Protein AF-A0A413VS86-F1 (afdb_monomer)

Organism: NCBI:txid291645

Foldseek 3Di:
DDDDPDPPPPDPLVVVLVVLVVVVLVVVVVCPPVVCVVVVVVCVVPVPDPPPVQVVLQVQLLVVCVSNLEWELDAADAPVLLVVLLVCVVVVNHDLLAAFEEADEPSHGYTHGCLSQLSSLSVNCVVPVDNVSNCSNVVSYHYHHDDCVVVVGDTHRRHYHD

pLDDT: mean 75.49, std 24.38, range [31.53, 97.88]

Structure (mmCIF, N/CA/C/O backbone):
data_AF-A0A413VS86-F1
#
_entry.id   AF-A0A413VS86-F1
#
loop_
_atom_site.group_PDB
_atom_site.id
_atom_site.type_symbol
_atom_site.label_atom_id
_atom_site.label_alt_id
_atom_site.label_comp_id
_atom_site.label_asym_id
_atom_site.label_entity_id
_atom_site.label_seq_id
_atom_site.pdbx_PDB_ins_code
_atom_site.Cartn_x
_atom_site.Cartn_y
_atom_site.Cartn_z
_atom_site.occupancy
_atom_site.B_iso_or_equiv
_atom_site.auth_seq_id
_atom_site.auth_comp_id
_atom_site.auth_asym_id
_atom_site.auth_atom_id
_atom_site.pdbx_PDB_model_num
ATOM 1 N N . MET A 1 1 ? -27.560 -28.925 -15.456 1.00 36.59 1 MET A N 1
ATOM 2 C CA . MET A 1 1 ? -26.225 -28.768 -14.847 1.00 36.59 1 MET A CA 1
ATOM 3 C C . MET A 1 1 ? -25.444 -27.801 -15.722 1.00 36.59 1 MET A C 1
ATOM 5 O O . MET A 1 1 ? -25.009 -28.198 -16.791 1.00 36.59 1 MET A O 1
ATOM 9 N N . GLY A 1 2 ? -25.396 -26.520 -15.357 1.00 33.66 2 GLY A N 1
ATOM 10 C CA . GLY A 1 2 ? -24.610 -25.513 -16.074 1.00 33.66 2 GLY A CA 1
ATOM 11 C C . GLY A 1 2 ? -23.332 -25.273 -15.289 1.00 33.66 2 GLY A C 1
ATOM 12 O O . GLY A 1 2 ? -23.385 -24.641 -14.239 1.00 33.66 2 GLY A O 1
ATOM 13 N N . GLY A 1 3 ? -22.228 -25.868 -15.736 1.00 31.53 3 GLY A N 1
ATOM 14 C CA . GLY A 1 3 ? -20.919 -25.664 -15.128 1.00 31.53 3 GLY A CA 1
ATOM 15 C C . GLY A 1 3 ? -20.457 -24.238 -15.387 1.00 31.53 3 GLY A C 1
ATOM 16 O O . GLY A 1 3 ? -20.345 -23.823 -16.538 1.00 31.53 3 GLY A O 1
ATOM 17 N N . VAL A 1 4 ? -20.225 -23.494 -14.310 1.00 39.00 4 VAL A N 1
ATOM 18 C CA . VAL A 1 4 ? -19.533 -22.209 -14.351 1.00 39.00 4 VAL A CA 1
ATOM 19 C C . VAL A 1 4 ? -18.095 -22.523 -14.747 1.00 39.00 4 VAL A C 1
ATOM 21 O O . VAL A 1 4 ? -17.366 -23.159 -13.986 1.00 39.00 4 VAL A O 1
ATOM 24 N N . VAL A 1 5 ? -17.712 -22.160 -15.968 1.00 38.03 5 VAL A N 1
ATOM 25 C CA . VAL A 1 5 ? -16.309 -22.162 -16.371 1.00 38.03 5 VAL A CA 1
ATOM 26 C C . VAL A 1 5 ? -15.624 -21.064 -15.566 1.00 38.03 5 VAL A C 1
ATOM 28 O O . VAL A 1 5 ? -15.888 -19.881 -15.756 1.00 38.03 5 VAL A O 1
ATOM 31 N N . ALA A 1 6 ? -14.814 -21.463 -14.587 1.00 38.62 6 ALA A N 1
ATOM 32 C CA . ALA A 1 6 ? -13.823 -20.570 -14.020 1.00 38.62 6 ALA A CA 1
ATOM 33 C C . ALA A 1 6 ? -12.831 -20.278 -15.148 1.00 38.62 6 ALA A C 1
ATOM 35 O O . ALA A 1 6 ? -12.151 -21.189 -15.621 1.00 38.62 6 ALA A O 1
ATOM 36 N N . GLU A 1 7 ? -12.816 -19.036 -15.627 1.00 36.06 7 GLU A N 1
ATOM 37 C CA . GLU A 1 7 ? -11.720 -18.525 -16.441 1.00 36.06 7 GLU A CA 1
ATOM 38 C C . GLU A 1 7 ? -10.454 -18.656 -15.588 1.00 36.06 7 GLU A C 1
ATOM 40 O O . GLU A 1 7 ? -10.255 -17.930 -14.615 1.00 36.06 7 GLU A O 1
ATOM 45 N N . LEU A 1 8 ? -9.662 -19.686 -15.885 1.00 43.16 8 LEU A N 1
ATOM 46 C CA . LEU A 1 8 ? -8.330 -19.858 -15.331 1.00 43.16 8 LEU A CA 1
ATOM 47 C C . LEU A 1 8 ? -7.477 -18.733 -15.918 1.00 43.16 8 LEU A C 1
ATOM 49 O O . LEU A 1 8 ? -7.145 -18.742 -17.101 1.00 43.16 8 LEU A O 1
ATOM 53 N N . ASP A 1 9 ? -7.200 -17.728 -15.092 1.00 47.81 9 ASP A N 1
ATOM 54 C CA . ASP A 1 9 ? -6.201 -16.703 -15.367 1.00 47.81 9 ASP A CA 1
ATOM 55 C C . ASP A 1 9 ? -4.825 -17.394 -15.417 1.00 47.81 9 ASP A C 1
ATOM 57 O O . ASP A 1 9 ? -4.235 -17.718 -14.386 1.00 47.81 9 ASP A O 1
ATOM 61 N N . ASP A 1 10 ? -4.349 -17.688 -16.631 1.00 45.22 10 ASP A N 1
ATOM 62 C CA . ASP A 1 10 ? -3.119 -18.435 -16.955 1.00 45.22 10 ASP A CA 1
ATOM 63 C C . ASP A 1 10 ? -1.818 -17.671 -16.612 1.00 45.22 10 ASP A C 1
ATOM 65 O O . ASP A 1 10 ? -0.754 -17.912 -17.191 1.00 45.22 10 ASP A O 1
ATOM 69 N N . ASN A 1 11 ? -1.860 -16.740 -15.656 1.00 46.19 11 ASN A N 1
ATOM 70 C CA . ASN A 1 11 ? -0.663 -16.106 -15.129 1.00 46.19 11 ASN A CA 1
ATOM 71 C C . ASN A 1 11 ? -0.186 -16.844 -13.858 1.00 46.19 11 ASN A C 1
ATOM 73 O O . ASN A 1 11 ? -0.758 -16.679 -12.778 1.00 46.19 11 ASN A O 1
ATOM 77 N N . PRO A 1 12 ? 0.897 -17.641 -13.923 1.00 43.03 12 PRO A N 1
ATOM 78 C CA . PRO A 1 12 ? 1.383 -18.406 -12.772 1.00 43.03 12 PRO A CA 1
ATOM 79 C C . PRO A 1 12 ? 1.834 -17.510 -11.607 1.00 43.03 12 PRO A C 1
ATOM 81 O O . PRO A 1 12 ? 1.915 -17.970 -10.466 1.00 43.03 12 PRO A O 1
ATOM 84 N 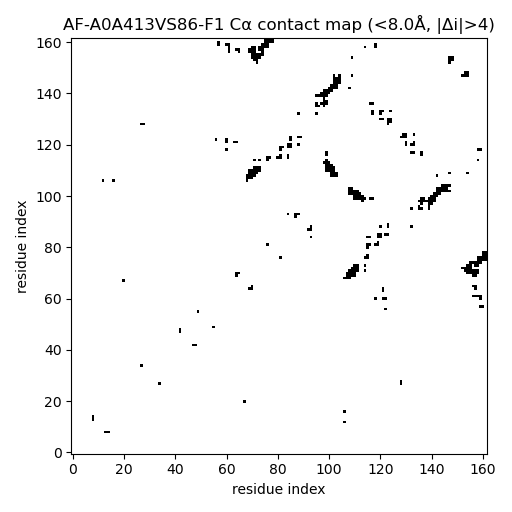N . GLU A 1 13 ? 2.103 -16.227 -11.866 1.00 43.53 13 GLU A N 1
ATOM 85 C CA . GLU A 1 13 ? 2.456 -15.263 -10.828 1.00 43.53 13 GLU A CA 1
ATOM 86 C C . GLU A 1 13 ? 1.235 -14.725 -10.065 1.00 43.53 13 GLU A C 1
ATOM 88 O O . GLU A 1 13 ? 1.359 -14.459 -8.869 1.00 43.53 13 GLU A O 1
ATOM 93 N N . THR A 1 14 ? 0.054 -14.605 -10.694 1.00 41.94 14 THR A N 1
ATOM 94 C CA . THR A 1 14 ? -1.173 -14.162 -9.997 1.00 41.94 14 THR A CA 1
ATOM 95 C C . THR A 1 14 ? -1.666 -15.251 -9.055 1.00 41.94 14 THR A C 1
ATOM 97 O O . THR A 1 14 ? -1.903 -14.976 -7.884 1.00 41.94 14 THR A O 1
ATOM 100 N N . SER A 1 15 ? -1.659 -16.510 -9.503 1.00 40.84 15 SER A N 1
ATOM 101 C CA . SER A 1 15 ? -2.038 -17.669 -8.683 1.00 40.84 15 SER A CA 1
ATOM 102 C C . SER A 1 15 ? -1.106 -17.909 -7.486 1.00 40.84 15 SER A C 1
ATOM 104 O O . SER A 1 15 ? -1.567 -18.261 -6.399 1.00 40.84 15 SER A O 1
ATOM 106 N N . PHE A 1 16 ? 0.208 -17.702 -7.643 1.00 41.66 16 PHE A N 1
ATOM 107 C CA . PHE A 1 16 ? 1.156 -17.828 -6.529 1.00 41.66 16 PHE A CA 1
ATOM 108 C C . PHE A 1 16 ? 0.971 -16.712 -5.496 1.00 41.66 16 PHE A C 1
ATOM 110 O O . PHE A 1 16 ? 0.941 -16.972 -4.290 1.00 41.66 16 PHE A O 1
ATOM 117 N N . LEU A 1 17 ? 0.825 -15.469 -5.961 1.00 42.41 17 LEU A N 1
ATOM 118 C CA . LEU A 1 17 ? 0.603 -14.322 -5.088 1.00 42.41 17 LEU A CA 1
ATOM 119 C C . LEU A 1 17 ? -0.755 -14.410 -4.383 1.00 42.41 17 LEU A C 1
ATOM 121 O O . LEU A 1 17 ? -0.811 -14.147 -3.185 1.00 42.41 17 LEU A O 1
ATOM 125 N N . ASP A 1 18 ? -1.805 -14.864 -5.067 1.00 43.22 18 ASP A N 1
ATOM 126 C CA . ASP A 1 18 ? -3.128 -15.098 -4.480 1.00 43.22 18 ASP A CA 1
ATOM 127 C C . ASP A 1 18 ? -3.113 -16.253 -3.476 1.00 43.22 18 ASP A C 1
ATOM 129 O O . ASP A 1 18 ? -3.721 -16.154 -2.410 1.00 43.22 18 ASP A O 1
ATOM 133 N N . GLY A 1 19 ? -2.369 -17.326 -3.755 1.00 42.19 19 GLY A N 1
ATOM 134 C CA . GLY A 1 19 ? -2.171 -18.433 -2.818 1.00 42.19 19 GLY A CA 1
ATOM 135 C C . GLY A 1 19 ? -1.431 -18.002 -1.549 1.00 42.19 19 GLY A C 1
ATOM 136 O O . GLY A 1 19 ? -1.848 -18.333 -0.437 1.00 42.19 19 GLY A O 1
ATOM 137 N N . MET A 1 20 ? -0.372 -17.203 -1.694 1.00 49.88 20 MET A N 1
ATOM 138 C CA . MET A 1 20 ? 0.377 -16.644 -0.567 1.00 49.88 20 MET A CA 1
ATOM 139 C C . MET A 1 20 ? -0.461 -15.631 0.228 1.00 49.88 20 MET A C 1
ATOM 141 O O . MET A 1 20 ? -0.437 -15.636 1.459 1.00 49.88 20 MET A O 1
ATOM 145 N N . TRP A 1 21 ? -1.241 -14.797 -0.462 1.00 48.78 21 TRP A N 1
ATOM 146 C CA . TRP A 1 21 ? -2.123 -13.790 0.129 1.00 48.78 21 TRP A CA 1
ATOM 147 C C . TRP A 1 21 ? -3.268 -14.430 0.910 1.00 48.78 21 TRP A C 1
ATOM 149 O O . TRP A 1 21 ? -3.486 -14.094 2.074 1.00 48.78 21 TRP A O 1
ATOM 159 N N . ASN A 1 22 ? -3.942 -15.418 0.323 1.00 45.34 22 ASN A N 1
ATOM 160 C CA . ASN A 1 22 ? -4.985 -16.181 1.001 1.00 45.34 22 ASN A CA 1
ATOM 161 C C . ASN A 1 22 ? -4.417 -16.990 2.175 1.00 45.34 22 ASN A C 1
ATOM 163 O O . ASN A 1 22 ? -5.038 -17.032 3.236 1.00 45.34 22 ASN A O 1
ATOM 167 N N . GLY A 1 23 ? -3.213 -17.557 2.043 1.00 48.41 23 GLY A N 1
ATOM 168 C CA . GLY A 1 23 ? -2.527 -18.256 3.134 1.00 48.41 23 GLY A CA 1
ATOM 169 C C . GLY A 1 23 ? -2.185 -17.341 4.315 1.00 48.41 23 GLY A C 1
ATOM 170 O O . GLY A 1 23 ? -2.472 -17.678 5.465 1.00 48.41 23 GLY A O 1
ATOM 171 N N . ALA A 1 24 ? -1.639 -16.152 4.046 1.00 49.66 24 ALA A N 1
ATOM 172 C CA . ALA A 1 24 ? -1.304 -15.171 5.075 1.00 49.66 24 ALA A CA 1
ATOM 173 C C . ALA A 1 24 ? -2.554 -14.616 5.779 1.00 49.66 24 ALA A C 1
ATOM 175 O O . ALA A 1 24 ? -2.573 -14.527 7.007 1.00 49.66 24 ALA A O 1
ATOM 176 N N . LYS A 1 25 ? -3.626 -14.310 5.033 1.00 47.56 25 LYS A N 1
ATOM 177 C CA . LYS A 1 25 ? -4.913 -13.878 5.605 1.00 47.56 25 LYS A CA 1
ATOM 178 C C . LYS A 1 25 ? -5.562 -14.953 6.459 1.00 47.56 25 LYS A C 1
ATOM 180 O O . LYS A 1 25 ? -6.002 -14.652 7.562 1.00 47.56 25 LYS A O 1
ATOM 185 N N . MET A 1 26 ? -5.604 -16.197 5.980 1.00 41.22 26 MET A N 1
ATOM 186 C CA . MET A 1 26 ? -6.148 -17.317 6.750 1.00 41.22 26 MET A CA 1
ATOM 187 C C . MET A 1 26 ? -5.343 -17.552 8.021 1.00 41.22 26 MET A C 1
ATOM 189 O O . MET A 1 26 ? -5.933 -17.768 9.080 1.00 41.22 26 MET A O 1
ATOM 193 N N . SER A 1 27 ? -4.015 -17.434 7.947 1.00 39.34 27 SER A N 1
ATOM 194 C CA . SER A 1 27 ? -3.163 -17.458 9.131 1.00 39.34 27 SER A CA 1
ATOM 195 C C . SER A 1 27 ? -3.532 -16.326 10.090 1.00 39.34 27 SER A C 1
ATOM 197 O O . SER A 1 27 ? -3.696 -16.585 11.275 1.00 39.34 27 SER A O 1
ATOM 199 N N . LEU A 1 28 ? -3.722 -15.093 9.615 1.00 41.56 28 LEU A N 1
ATOM 200 C CA . LEU A 1 28 ? -4.040 -13.948 10.474 1.00 41.56 28 LEU A CA 1
ATOM 201 C C . LEU A 1 28 ? -5.452 -14.023 11.089 1.00 41.56 28 LEU A C 1
ATOM 203 O O . LEU A 1 28 ? -5.610 -13.794 12.284 1.00 41.56 28 LEU A O 1
ATOM 207 N N . MET A 1 29 ? -6.468 -14.393 10.300 1.00 41.06 29 MET A N 1
ATOM 208 C CA . MET A 1 29 ? -7.867 -14.517 10.739 1.00 41.06 29 MET A CA 1
ATOM 209 C C . MET A 1 29 ? -8.066 -15.679 11.716 1.00 41.06 29 MET A C 1
ATOM 211 O O . MET A 1 29 ? -8.736 -15.519 12.734 1.00 41.06 29 MET A O 1
ATOM 215 N N . THR A 1 30 ? -7.432 -16.829 11.463 1.00 39.31 30 THR A N 1
ATOM 216 C CA . THR A 1 30 ? -7.434 -17.965 12.407 1.00 39.31 30 THR A CA 1
ATOM 217 C C . THR A 1 30 ? -6.695 -17.607 13.701 1.00 39.31 30 THR A C 1
ATOM 219 O O . THR A 1 30 ? -6.988 -18.151 14.763 1.00 39.31 30 THR A O 1
ATOM 222 N N . SER A 1 31 ? -5.785 -16.631 13.639 1.00 39.56 31 SER A N 1
ATOM 223 C CA . SER A 1 31 ? -5.051 -16.123 14.798 1.00 39.56 31 SER A CA 1
ATOM 224 C C . SER A 1 31 ? -5.807 -15.076 15.623 1.00 39.56 31 SER A C 1
ATOM 226 O O . SER A 1 31 ? -5.218 -14.507 16.540 1.00 39.56 31 SER A O 1
ATOM 228 N N . GLY A 1 32 ? -7.095 -14.820 15.361 1.00 40.69 32 GLY A N 1
ATOM 229 C CA . GLY A 1 32 ? -7.885 -13.763 16.014 1.00 40.69 32 GLY A CA 1
ATOM 230 C C . GLY A 1 32 ? -7.945 -13.794 17.553 1.00 40.69 32 GLY A C 1
ATOM 231 O O . GLY A 1 32 ? -8.333 -12.801 18.158 1.00 40.69 32 GLY A O 1
ATOM 232 N N . LEU A 1 33 ? -7.510 -14.880 18.205 1.00 37.06 33 LEU A N 1
ATOM 233 C CA . LEU A 1 33 ? -7.272 -14.943 19.658 1.00 37.06 33 LEU A CA 1
ATOM 234 C C . LEU A 1 33 ? -5.885 -15.500 20.049 1.00 37.06 33 LEU A C 1
ATOM 236 O O . LEU A 1 33 ? -5.548 -15.517 21.230 1.00 37.06 33 LEU A O 1
ATOM 240 N N . SER A 1 34 ? -5.051 -15.915 19.088 1.00 38.03 34 SER A N 1
ATOM 241 C CA . SER A 1 34 ? -3.703 -16.466 19.323 1.00 38.03 34 SER A CA 1
ATOM 242 C C . SER A 1 34 ? -2.559 -15.575 18.817 1.00 38.03 34 SER A C 1
ATOM 244 O O . SER A 1 34 ? -1.407 -15.818 19.171 1.00 38.03 34 SER A O 1
ATOM 246 N N . ALA A 1 35 ? -2.847 -14.491 18.085 1.00 42.38 35 ALA A N 1
ATOM 247 C CA . ALA A 1 35 ? -1.854 -13.506 17.639 1.00 42.38 35 ALA A CA 1
ATOM 248 C C . ALA A 1 35 ? -1.218 -12.717 18.799 1.00 42.38 35 ALA A C 1
ATOM 250 O O . ALA A 1 35 ? -0.089 -12.242 18.679 1.00 42.38 35 ALA A O 1
ATOM 251 N N . ILE A 1 36 ? -1.896 -12.628 19.951 1.00 40.94 36 ILE A N 1
ATOM 252 C CA . ILE A 1 36 ? -1.282 -12.112 21.184 1.00 40.94 36 ILE A CA 1
ATOM 253 C C . ILE A 1 36 ? -0.157 -13.054 21.639 1.00 40.94 36 ILE A C 1
ATOM 255 O O . ILE A 1 36 ? 0.856 -12.580 22.132 1.00 40.94 36 ILE A O 1
ATOM 259 N N . GLY A 1 37 ? -0.276 -14.365 21.405 1.00 34.84 37 GLY A N 1
ATOM 260 C CA . GLY A 1 37 ? 0.736 -15.355 21.770 1.00 34.84 37 GLY A CA 1
ATOM 261 C C . GLY A 1 37 ? 2.043 -15.184 20.997 1.00 34.84 37 GLY A C 1
ATOM 262 O O . GLY A 1 37 ? 3.099 -15.109 21.608 1.00 34.84 37 GLY A O 1
ATOM 263 N N . THR A 1 38 ? 2.000 -15.035 19.672 1.00 40.69 38 THR A N 1
ATOM 264 C CA . THR A 1 38 ? 3.211 -14.843 18.851 1.00 40.69 38 THR A CA 1
ATOM 265 C C . THR A 1 38 ? 3.789 -13.434 18.954 1.00 40.69 38 THR A C 1
ATOM 267 O O . THR A 1 38 ? 5.010 -13.291 18.988 1.00 40.69 38 THR A O 1
ATOM 270 N N . ALA A 1 39 ? 2.956 -12.396 19.078 1.00 37.97 39 ALA A N 1
ATOM 271 C CA . ALA A 1 39 ? 3.438 -11.036 19.318 1.00 37.97 39 ALA A CA 1
ATOM 272 C C . ALA A 1 39 ? 4.044 -10.876 20.729 1.00 37.97 39 ALA A C 1
ATOM 274 O O . ALA A 1 39 ? 5.067 -10.203 20.874 1.00 37.97 39 ALA A O 1
ATOM 275 N N . ALA A 1 40 ? 3.484 -11.529 21.756 1.00 38.38 40 ALA A N 1
ATOM 276 C CA . ALA A 1 40 ? 4.052 -11.541 23.106 1.00 38.38 40 ALA A CA 1
ATOM 277 C C . ALA A 1 40 ? 5.342 -12.370 23.175 1.00 38.38 40 ALA A C 1
ATOM 279 O O . ALA A 1 40 ? 6.323 -11.900 23.747 1.00 38.38 40 ALA A O 1
ATOM 280 N N . GLN A 1 41 ? 5.385 -13.548 22.537 1.00 39.19 41 GLN A N 1
ATOM 281 C CA . GLN A 1 41 ? 6.595 -14.377 22.488 1.00 39.19 41 GLN A CA 1
ATOM 282 C C . GLN A 1 41 ? 7.742 -13.648 21.766 1.00 39.19 41 GLN A C 1
ATOM 284 O O . GLN A 1 41 ? 8.866 -13.624 22.255 1.00 39.19 41 GLN A O 1
ATOM 289 N N . TYR A 1 42 ? 7.447 -12.951 20.662 1.00 41.75 42 TYR A N 1
ATOM 290 C CA . TYR A 1 42 ? 8.450 -12.203 19.895 1.00 41.75 42 TYR A CA 1
ATOM 291 C C . TYR A 1 42 ? 8.902 -10.899 20.581 1.00 41.75 42 TYR A C 1
ATOM 293 O O . TYR A 1 42 ? 10.056 -10.488 20.439 1.00 41.75 42 TYR A O 1
ATOM 301 N N . SER A 1 43 ? 8.020 -10.249 21.352 1.00 39.84 43 SER A N 1
ATOM 302 C CA . SER A 1 43 ? 8.362 -9.055 22.147 1.00 39.84 43 SER A CA 1
ATOM 303 C C . SER A 1 43 ? 9.291 -9.389 23.319 1.00 39.84 43 SER A C 1
ATOM 305 O O . SER A 1 43 ? 10.178 -8.595 23.644 1.00 39.84 43 SER A O 1
ATOM 307 N N . LEU A 1 44 ? 9.125 -10.579 23.911 1.00 44.66 44 LEU A N 1
ATOM 308 C CA . LEU A 1 44 ? 9.991 -11.106 24.967 1.00 44.66 44 LEU A CA 1
ATOM 309 C C . LEU A 1 44 ? 11.389 -11.470 24.438 1.00 44.66 44 LEU A C 1
ATOM 311 O O . LEU A 1 44 ? 12.380 -11.133 25.087 1.00 44.66 44 LEU A O 1
ATOM 315 N N . ASP A 1 45 ? 11.482 -12.055 23.239 1.00 43.09 45 ASP A N 1
ATOM 316 C CA . ASP A 1 45 ? 12.764 -12.465 22.641 1.00 43.09 45 ASP A CA 1
ATOM 317 C C . ASP A 1 45 ? 13.615 -11.285 22.127 1.00 43.09 45 ASP A C 1
ATOM 319 O O . ASP A 1 45 ? 14.842 -11.374 22.096 1.00 43.09 45 ASP A O 1
ATOM 323 N N . ASN A 1 46 ? 12.997 -10.146 21.780 1.00 46.50 46 ASN A N 1
ATOM 324 C CA . ASN A 1 46 ? 13.690 -8.995 21.177 1.00 46.50 46 ASN A CA 1
ATOM 325 C C . ASN A 1 46 ? 13.765 -7.726 22.049 1.00 46.50 46 ASN A C 1
ATOM 327 O O . ASN A 1 46 ? 14.181 -6.678 21.554 1.00 46.50 46 ASN A O 1
ATOM 331 N N . LYS A 1 47 ? 13.404 -7.793 23.342 1.00 39.59 47 LYS A N 1
ATOM 332 C CA . LYS A 1 47 ? 13.442 -6.648 24.285 1.00 39.59 47 LYS A CA 1
ATOM 333 C C . LYS A 1 47 ? 12.741 -5.387 23.746 1.00 39.59 47 LYS A C 1
ATOM 335 O O . LYS A 1 47 ? 13.245 -4.272 23.902 1.00 39.59 47 LYS A O 1
ATOM 340 N N . ILE A 1 48 ? 11.595 -5.549 23.086 1.00 46.00 48 ILE A N 1
ATOM 341 C CA . ILE A 1 48 ? 10.869 -4.423 22.486 1.00 46.00 48 ILE A CA 1
ATOM 342 C C . ILE A 1 48 ? 9.995 -3.754 23.553 1.00 46.00 48 ILE A C 1
ATOM 344 O O . ILE A 1 48 ? 9.203 -4.397 24.238 1.00 46.00 48 ILE A O 1
ATOM 348 N N . ASN A 1 49 ? 10.196 -2.448 23.737 1.00 38.97 49 ASN A N 1
ATOM 349 C CA . ASN A 1 49 ? 9.559 -1.654 24.781 1.00 38.97 49 ASN A CA 1
ATOM 350 C C . ASN A 1 49 ? 8.117 -1.286 24.388 1.00 38.97 49 ASN A C 1
ATOM 352 O O . ASN A 1 49 ? 7.897 -0.335 23.638 1.00 38.97 49 ASN A O 1
ATOM 356 N N . VAL A 1 50 ? 7.152 -2.008 24.961 1.00 46.41 50 VAL A N 1
ATOM 357 C CA . VAL A 1 50 ? 5.686 -1.903 24.771 1.00 46.41 50 VAL A CA 1
ATOM 358 C C . VAL A 1 50 ? 5.079 -0.542 25.172 1.00 46.41 50 VAL A C 1
ATOM 360 O O . VAL A 1 50 ? 3.866 -0.355 25.145 1.00 46.41 50 VAL A O 1
ATOM 363 N N . LEU A 1 51 ? 5.907 0.419 25.586 1.00 40.91 51 LEU A N 1
ATOM 364 C CA . LEU A 1 51 ? 5.491 1.668 26.222 1.00 40.91 51 LEU A CA 1
ATOM 365 C C . LEU A 1 51 ? 5.373 2.867 25.257 1.00 40.91 51 LEU A C 1
ATOM 367 O O . LEU A 1 51 ? 5.108 3.973 25.717 1.00 40.91 51 LEU A O 1
ATOM 371 N N . THR A 1 52 ? 5.582 2.692 23.941 1.00 42.88 52 THR A N 1
ATOM 372 C CA . THR A 1 52 ? 5.625 3.831 22.988 1.00 42.88 52 THR A CA 1
ATOM 373 C C . THR A 1 52 ? 4.584 3.823 21.864 1.00 42.88 52 THR A C 1
ATOM 375 O O . THR A 1 52 ? 4.354 4.887 21.296 1.00 42.88 52 THR A O 1
ATOM 378 N N . GLY A 1 53 ? 3.929 2.695 21.548 1.00 46.22 53 GLY A N 1
ATOM 379 C CA . GLY A 1 53 ? 2.761 2.574 20.646 1.00 46.22 53 GLY A CA 1
ATOM 380 C C . GLY A 1 53 ? 2.973 2.912 19.155 1.00 46.22 53 GLY A C 1
ATOM 381 O O . GLY A 1 53 ? 2.546 2.167 18.277 1.00 46.22 53 GLY A O 1
ATOM 382 N N . VAL A 1 54 ? 3.666 4.009 18.842 1.00 49.50 54 VAL A N 1
ATOM 383 C CA . VAL A 1 54 ? 3.937 4.512 17.483 1.00 49.50 54 VAL A CA 1
ATOM 384 C C . VAL A 1 54 ? 5.103 3.765 16.824 1.00 49.50 54 VAL A C 1
ATOM 386 O O . VAL A 1 54 ? 5.070 3.494 15.623 1.00 49.50 54 VAL A O 1
ATOM 389 N N . SER A 1 55 ? 6.116 3.384 17.612 1.00 58.41 55 SER A N 1
ATOM 390 C CA . SER A 1 55 ? 7.214 2.500 17.183 1.00 58.41 55 SER A CA 1
ATOM 391 C C . SER A 1 55 ? 6.669 1.182 16.633 1.00 58.41 55 SER A C 1
ATOM 393 O O . SER A 1 55 ? 7.027 0.763 15.530 1.00 58.41 55 SER A O 1
ATOM 395 N N . ASP A 1 56 ? 5.747 0.577 17.377 1.00 72.19 56 ASP A N 1
ATOM 396 C CA . ASP A 1 56 ? 5.251 -0.767 17.101 1.00 72.19 56 ASP A CA 1
ATOM 397 C C . ASP A 1 56 ? 4.340 -0.768 15.873 1.00 72.19 56 ASP A C 1
ATOM 399 O O . ASP A 1 56 ? 4.489 -1.612 14.991 1.00 72.19 56 ASP A O 1
ATOM 403 N N . GLN A 1 57 ? 3.479 0.245 15.731 1.00 78.69 57 GLN A N 1
ATOM 404 C CA . GLN A 1 57 ? 2.625 0.388 14.552 1.00 78.69 57 GLN A CA 1
ATOM 405 C C . GLN A 1 57 ? 3.437 0.602 13.265 1.00 78.69 57 GLN A C 1
ATOM 407 O O . GLN A 1 57 ? 3.164 -0.030 12.243 1.00 78.69 57 GLN A O 1
ATOM 412 N N . ASN A 1 58 ? 4.465 1.456 13.295 1.00 85.31 58 ASN A N 1
ATOM 413 C CA . ASN A 1 58 ? 5.335 1.677 12.138 1.00 85.31 58 ASN A CA 1
ATOM 414 C C . ASN A 1 58 ? 6.097 0.401 11.747 1.00 85.31 58 ASN A C 1
ATOM 416 O O . ASN A 1 58 ? 6.240 0.102 10.557 1.00 85.31 58 ASN A O 1
ATOM 420 N N . GLN A 1 59 ? 6.555 -0.377 12.729 1.00 84.69 59 GLN A N 1
ATOM 421 C CA . GLN A 1 59 ? 7.187 -1.671 12.478 1.00 84.69 59 GLN A CA 1
ATOM 422 C C . GLN A 1 59 ? 6.203 -2.675 11.868 1.00 84.69 59 GLN A C 1
ATOM 424 O O . GLN A 1 59 ? 6.532 -3.298 10.858 1.00 84.69 59 GLN A O 1
ATOM 429 N N . GLN A 1 60 ? 4.988 -2.781 12.407 1.00 85.25 60 GLN A N 1
ATOM 430 C CA . GLN A 1 60 ? 3.936 -3.651 11.872 1.00 85.25 60 GLN A CA 1
ATOM 431 C C . GLN A 1 60 ? 3.564 -3.283 10.433 1.00 85.25 60 GLN A C 1
ATOM 433 O O . GLN A 1 60 ? 3.409 -4.171 9.593 1.00 85.25 60 GLN A O 1
ATOM 438 N N . ILE A 1 61 ? 3.483 -1.987 10.111 1.00 89.56 61 ILE A N 1
ATOM 439 C CA . ILE A 1 61 ? 3.224 -1.527 8.742 1.00 89.56 61 ILE A CA 1
ATOM 440 C C . ILE A 1 61 ? 4.357 -1.954 7.802 1.00 89.56 61 ILE A C 1
ATOM 442 O O . ILE A 1 61 ? 4.082 -2.495 6.731 1.00 89.56 61 ILE A O 1
ATOM 446 N N . GLN A 1 62 ? 5.626 -1.769 8.191 1.00 88.25 62 GLN A N 1
ATOM 447 C CA . GLN A 1 62 ? 6.758 -2.212 7.364 1.00 88.25 62 GLN A CA 1
ATOM 448 C C . GLN A 1 62 ? 6.788 -3.728 7.176 1.00 88.25 62 GLN A C 1
ATOM 450 O O . GLN A 1 62 ? 7.055 -4.192 6.069 1.00 88.25 62 GLN A O 1
ATOM 455 N N . GLN A 1 63 ? 6.532 -4.497 8.236 1.00 86.12 63 GLN A N 1
ATOM 456 C CA . GLN A 1 63 ? 6.512 -5.958 8.179 1.00 86.12 63 GLN A CA 1
ATOM 457 C C . GLN A 1 63 ? 5.383 -6.462 7.284 1.00 86.12 63 GLN A C 1
ATOM 459 O O . GLN A 1 63 ? 5.632 -7.290 6.411 1.00 86.12 63 GLN A O 1
ATOM 464 N N . THR A 1 64 ? 4.179 -5.907 7.444 1.00 84.50 64 THR A N 1
ATOM 465 C CA . THR A 1 64 ? 3.037 -6.222 6.581 1.00 84.50 64 THR A CA 1
ATOM 466 C C . THR A 1 64 ? 3.396 -5.905 5.136 1.00 84.50 64 THR A C 1
ATOM 468 O O . THR A 1 64 ? 3.372 -6.795 4.296 1.00 84.50 64 THR A O 1
ATOM 471 N N . ALA A 1 65 ? 3.851 -4.682 4.845 1.00 90.69 65 ALA A N 1
ATOM 472 C CA . ALA A 1 65 ? 4.257 -4.282 3.500 1.00 90.69 65 ALA A CA 1
ATOM 473 C C . ALA A 1 65 ? 5.314 -5.223 2.896 1.00 90.69 65 ALA A C 1
ATOM 475 O O . ALA A 1 65 ? 5.201 -5.604 1.735 1.00 90.69 65 ALA A O 1
ATOM 476 N N . MET A 1 66 ? 6.306 -5.647 3.682 1.00 88.75 66 MET A N 1
ATOM 477 C CA . MET A 1 66 ? 7.319 -6.608 3.247 1.00 88.75 66 MET A CA 1
ATOM 478 C C . MET A 1 66 ? 6.711 -7.970 2.887 1.00 88.75 66 MET A C 1
ATOM 480 O O . MET A 1 66 ? 7.053 -8.513 1.840 1.00 88.75 66 MET A O 1
ATOM 484 N N . GLN A 1 67 ? 5.796 -8.499 3.707 1.00 85.12 67 GLN A N 1
ATOM 485 C CA . GLN A 1 67 ? 5.071 -9.743 3.414 1.00 85.12 67 GLN A CA 1
ATOM 486 C C . GLN A 1 67 ? 4.224 -9.628 2.138 1.00 85.12 67 GLN A C 1
ATOM 488 O O . GLN A 1 67 ? 4.042 -10.615 1.432 1.00 85.12 67 GLN A O 1
ATOM 493 N N . LEU A 1 68 ? 3.758 -8.418 1.808 1.00 85.31 68 LEU A N 1
ATOM 494 C CA . LEU A 1 68 ? 2.962 -8.145 0.605 1.00 85.31 68 LEU A CA 1
ATOM 495 C C . LEU A 1 68 ? 3.826 -7.891 -0.644 1.00 85.31 68 LEU A C 1
ATOM 497 O O . LEU A 1 68 ? 3.300 -7.534 -1.700 1.00 85.31 68 LEU A O 1
ATOM 501 N N . GLY A 1 69 ? 5.154 -7.993 -0.525 1.00 92.44 69 GLY A N 1
ATOM 502 C CA . GLY A 1 69 ? 6.081 -7.653 -1.604 1.00 92.44 69 GLY A CA 1
ATOM 503 C C . GLY A 1 69 ? 6.088 -6.159 -1.943 1.00 92.44 69 GLY A C 1
ATOM 504 O O . GLY A 1 69 ? 6.371 -5.788 -3.081 1.00 92.44 69 GLY A O 1
ATOM 505 N N . LEU A 1 70 ? 5.757 -5.278 -0.995 1.00 94.69 70 LEU A N 1
ATOM 506 C CA . LEU A 1 70 ? 5.674 -3.834 -1.214 1.00 94.69 70 LEU A CA 1
ATOM 507 C C . LEU A 1 70 ? 6.963 -3.119 -0.804 1.00 94.69 70 LEU A C 1
ATOM 509 O O . LEU A 1 70 ? 7.511 -3.284 0.288 1.00 94.69 70 LEU A O 1
ATOM 513 N N . ARG A 1 71 ? 7.418 -2.248 -1.697 1.00 96.62 71 ARG A N 1
ATOM 514 C CA . ARG A 1 71 ? 8.529 -1.312 -1.512 1.00 96.62 71 ARG A CA 1
ATOM 515 C C . ARG A 1 71 ? 8.098 0.074 -1.954 1.00 96.62 71 ARG A C 1
ATOM 517 O O . ARG A 1 71 ? 6.997 0.253 -2.463 1.00 96.62 71 ARG A O 1
ATOM 524 N N . SER A 1 72 ? 8.961 1.067 -1.790 1.00 96.31 72 SER A N 1
ATOM 525 C CA . SER A 1 72 ? 8.627 2.433 -2.188 1.00 96.31 72 SER A CA 1
ATOM 526 C C . SER A 1 72 ? 9.777 3.155 -2.853 1.00 96.31 72 SER A C 1
ATOM 528 O O . SER A 1 72 ? 10.940 2.934 -2.523 1.00 96.31 72 SER A O 1
ATOM 530 N N . ALA A 1 73 ? 9.437 4.064 -3.758 1.00 95.44 73 ALA A N 1
ATOM 531 C CA . ALA A 1 73 ? 10.368 5.060 -4.261 1.00 95.44 73 ALA A CA 1
ATOM 532 C C . ALA A 1 73 ? 10.529 6.273 -3.324 1.00 95.44 73 ALA A C 1
ATOM 534 O O . ALA A 1 73 ? 11.399 7.112 -3.550 1.00 95.44 73 ALA A O 1
ATOM 535 N N . GLN A 1 74 ? 9.727 6.361 -2.260 1.00 93.00 74 GLN A N 1
ATOM 536 C CA . GLN A 1 74 ? 9.756 7.416 -1.247 1.00 93.00 74 GLN A CA 1
ATOM 537 C C . GLN A 1 74 ? 10.300 6.865 0.082 1.00 93.00 74 GLN A C 1
ATOM 539 O O . GLN A 1 74 ? 10.156 5.685 0.389 1.00 93.00 74 GLN A O 1
ATOM 544 N N . GLN A 1 75 ? 10.943 7.717 0.886 1.00 91.31 75 GLN A N 1
ATOM 545 C CA . GLN A 1 75 ? 11.534 7.309 2.172 1.00 91.31 75 GLN A CA 1
ATOM 546 C C . GLN A 1 75 ? 10.628 7.549 3.387 1.00 91.31 75 GLN A C 1
ATOM 548 O O . GLN A 1 75 ? 10.935 7.070 4.479 1.00 91.31 75 GLN A O 1
ATOM 553 N N . GLY A 1 76 ? 9.548 8.309 3.220 1.00 91.88 76 GLY A N 1
ATOM 554 C CA . GLY A 1 76 ? 8.646 8.678 4.302 1.00 91.88 76 GLY A CA 1
ATOM 555 C C . GLY A 1 76 ? 7.284 9.101 3.773 1.00 91.88 76 GLY A C 1
ATOM 556 O O . GLY A 1 76 ? 7.137 9.424 2.593 1.00 91.88 76 GLY A O 1
ATOM 557 N N . VAL A 1 77 ? 6.307 9.076 4.669 1.00 94.06 77 VAL A N 1
ATOM 558 C CA . VAL A 1 77 ? 4.947 9.579 4.463 1.00 94.06 77 VAL A CA 1
ATOM 559 C C . VAL A 1 77 ? 4.595 10.529 5.602 1.00 94.06 77 VAL A C 1
ATOM 561 O O . VAL A 1 77 ? 5.146 10.415 6.694 1.00 94.06 77 VAL A O 1
ATOM 564 N N . LYS A 1 78 ? 3.685 11.465 5.344 1.00 94.19 78 LYS A N 1
ATOM 565 C CA . LYS A 1 78 ? 3.217 12.438 6.334 1.00 94.19 78 LYS A CA 1
ATOM 566 C C . LYS A 1 78 ? 2.072 11.869 7.160 1.00 94.19 78 LYS A C 1
ATOM 568 O O . LYS A 1 78 ? 1.140 11.296 6.586 1.00 94.19 78 LYS A O 1
ATOM 573 N N . GLN A 1 79 ? 2.125 12.066 8.476 1.00 92.12 79 GLN A N 1
ATOM 574 C CA . GLN A 1 79 ? 1.116 11.549 9.399 1.00 92.12 79 GLN A CA 1
ATOM 575 C C . GLN A 1 79 ? -0.285 12.047 9.047 1.00 92.12 79 GLN A C 1
ATOM 577 O O . GLN A 1 79 ? -1.201 11.245 8.900 1.00 92.12 79 GLN A O 1
ATOM 582 N N . GLU A 1 80 ? -0.439 13.355 8.841 1.00 94.38 80 GLU A N 1
ATOM 583 C CA . GLU A 1 80 ? -1.740 13.982 8.625 1.00 94.38 80 GLU A CA 1
ATOM 584 C C . GLU A 1 80 ? -2.448 13.459 7.367 1.00 94.38 80 GLU A C 1
ATOM 586 O O . GLU A 1 80 ? -3.671 13.326 7.343 1.00 94.38 80 GLU A O 1
ATOM 591 N N . ILE A 1 81 ? -1.686 13.084 6.335 1.00 96.25 81 ILE A N 1
ATOM 592 C CA . ILE A 1 81 ? -2.237 12.532 5.091 1.00 96.25 81 ILE A CA 1
ATOM 593 C C . ILE A 1 81 ? -2.629 11.062 5.283 1.00 96.25 81 ILE A C 1
ATOM 595 O O . ILE A 1 81 ? -3.667 10.630 4.779 1.00 96.25 81 ILE A O 1
ATOM 599 N N . VAL A 1 82 ? -1.815 10.286 6.007 1.00 96.06 82 VAL A N 1
ATOM 600 C CA . VAL A 1 82 ? -2.144 8.892 6.342 1.00 96.06 82 VAL A CA 1
ATOM 601 C C . VAL A 1 82 ? -3.407 8.838 7.199 1.00 96.06 82 VAL A C 1
ATOM 603 O O . VAL A 1 82 ? -4.318 8.073 6.888 1.00 96.06 82 VAL A O 1
ATOM 606 N N . ASP A 1 83 ? -3.489 9.673 8.234 1.00 95.19 83 ASP A N 1
ATOM 607 C CA . ASP A 1 83 ? -4.631 9.713 9.147 1.00 95.19 83 ASP A CA 1
ATOM 608 C C . ASP A 1 83 ? -5.910 10.171 8.433 1.00 95.19 83 ASP A C 1
ATOM 610 O O . ASP A 1 83 ? -6.961 9.557 8.613 1.00 95.19 83 ASP A O 1
ATOM 614 N N . MET A 1 84 ? -5.819 11.159 7.535 1.00 96.62 84 MET A N 1
ATOM 615 C CA . MET A 1 84 ? -6.942 11.564 6.685 1.00 96.62 84 MET A CA 1
ATOM 616 C C . MET A 1 84 ? -7.492 10.390 5.859 1.00 96.62 84 MET A C 1
ATOM 618 O O . MET A 1 84 ? -8.700 10.153 5.862 1.00 96.62 84 MET A O 1
ATOM 622 N N . TYR A 1 85 ? -6.635 9.639 5.155 1.00 97.88 85 TYR A N 1
ATOM 623 C CA . TYR A 1 85 ? -7.093 8.493 4.360 1.00 97.88 85 TYR A CA 1
ATOM 624 C C . TYR A 1 85 ? -7.621 7.349 5.228 1.00 97.88 85 TYR A C 1
ATOM 626 O O . TYR A 1 85 ? -8.605 6.711 4.859 1.00 97.88 85 TYR A O 1
ATOM 634 N N . TYR A 1 86 ? -7.006 7.103 6.383 1.00 96.25 86 TYR A N 1
ATOM 635 C CA . TYR A 1 86 ? -7.465 6.089 7.327 1.00 96.25 86 TYR A CA 1
ATOM 636 C C . TYR A 1 86 ? -8.883 6.391 7.833 1.00 96.25 86 TYR A C 1
ATOM 638 O O . TYR A 1 86 ? -9.742 5.510 7.823 1.00 96.25 86 TYR A O 1
ATOM 646 N N . GLU A 1 87 ? -9.171 7.641 8.199 1.00 96.69 87 GLU A N 1
ATOM 647 C CA . GLU A 1 87 ? -10.518 8.036 8.621 1.00 96.69 87 GLU A CA 1
ATOM 648 C C . GLU A 1 87 ? -11.531 7.964 7.471 1.00 96.69 87 GLU A C 1
ATOM 650 O O . GLU A 1 87 ? -12.647 7.486 7.674 1.00 96.69 87 GLU A O 1
ATOM 655 N N . GLN A 1 88 ? -11.133 8.318 6.242 1.00 97.69 88 GLN A N 1
ATOM 656 C CA . GLN A 1 88 ? -11.972 8.101 5.057 1.00 97.69 88 GLN A CA 1
ATOM 657 C C . GLN A 1 88 ? -12.303 6.614 4.834 1.00 97.69 88 GLN A C 1
ATOM 659 O O . GLN A 1 88 ? -13.406 6.268 4.411 1.00 97.69 88 GLN A O 1
ATOM 664 N N . MET A 1 89 ? -11.363 5.706 5.108 1.00 97.00 89 MET A N 1
ATOM 665 C CA . MET A 1 89 ? -11.597 4.261 5.002 1.00 97.00 89 MET A CA 1
ATOM 666 C C . MET A 1 89 ? -12.556 3.771 6.089 1.00 97.00 89 MET A C 1
ATOM 668 O O . MET A 1 89 ? -13.452 2.9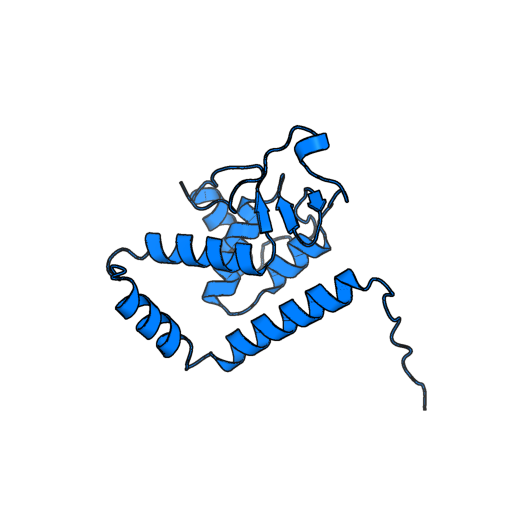74 5.813 1.00 97.00 89 MET A O 1
ATOM 672 N N . ARG A 1 90 ? -12.408 4.279 7.318 1.00 96.19 90 ARG A N 1
ATOM 673 C CA . ARG A 1 90 ? -13.276 3.934 8.452 1.00 96.19 90 ARG A CA 1
ATOM 674 C C . ARG A 1 90 ? -14.710 4.410 8.285 1.00 96.19 90 ARG A C 1
ATOM 676 O O . ARG A 1 90 ? -15.627 3.671 8.627 1.00 96.19 90 ARG A O 1
ATOM 683 N N . ASN A 1 91 ? -14.905 5.623 7.778 1.00 96.44 91 ASN A N 1
ATOM 684 C CA . ASN A 1 91 ? -16.234 6.208 7.598 1.00 96.44 91 ASN A CA 1
ATOM 685 C C . ASN A 1 91 ? -16.873 5.867 6.235 1.00 96.44 91 ASN A C 1
ATOM 687 O O . ASN A 1 91 ? -17.991 6.298 5.963 1.00 96.44 91 ASN A O 1
ATOM 691 N N . GLY A 1 92 ? -16.176 5.107 5.381 1.00 95.12 92 GLY A N 1
ATOM 692 C CA . GLY A 1 92 ? -16.677 4.657 4.081 1.00 95.12 92 GLY A CA 1
ATOM 693 C C . GLY A 1 92 ? -16.664 5.714 2.973 1.00 95.12 92 GLY A C 1
ATOM 694 O O . GLY A 1 92 ? -17.285 5.499 1.936 1.00 95.12 92 GLY A O 1
ATOM 695 N N . THR A 1 93 ? -15.972 6.841 3.160 1.00 96.38 93 THR A N 1
ATOM 696 C CA . THR A 1 93 ? -15.868 7.916 2.151 1.00 96.38 93 THR A CA 1
ATOM 697 C C . THR A 1 93 ? -14.629 7.809 1.261 1.00 96.38 93 THR A C 1
ATOM 699 O O . THR A 1 93 ? -14.502 8.551 0.286 1.00 96.38 93 THR A O 1
ATOM 702 N N . PHE A 1 94 ? -13.711 6.887 1.565 1.00 96.31 94 PHE A N 1
ATOM 703 C CA . PHE A 1 94 ? -12.525 6.652 0.749 1.00 96.31 94 PHE A CA 1
ATOM 704 C C . PHE A 1 94 ? -12.898 6.142 -0.647 1.00 96.31 94 PHE A C 1
ATOM 706 O O . PHE A 1 94 ? -13.633 5.165 -0.789 1.00 96.31 94 PHE A O 1
ATOM 713 N N . SER A 1 95 ? -12.337 6.775 -1.679 1.00 91.56 95 SER A N 1
ATOM 714 C CA . SER A 1 95 ? -12.461 6.328 -3.068 1.00 91.56 95 SER A CA 1
ATOM 715 C C . SER A 1 95 ? -11.217 5.551 -3.480 1.00 91.56 95 SER A C 1
ATOM 717 O O . SER A 1 95 ? -10.125 6.111 -3.584 1.00 91.56 95 SER A O 1
ATOM 719 N N . ASP A 1 96 ? -11.399 4.269 -3.771 1.00 86.00 96 ASP A N 1
ATOM 720 C CA . ASP A 1 96 ? -10.372 3.358 -4.277 1.00 86.00 96 ASP A CA 1
ATOM 721 C C . ASP A 1 96 ? -10.415 3.198 -5.808 1.00 86.00 96 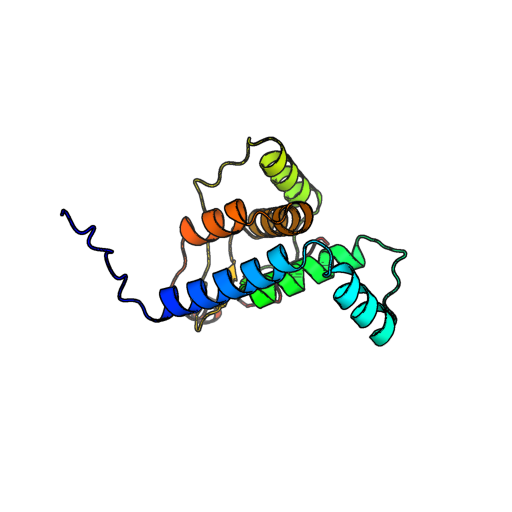ASP A C 1
ATOM 723 O O . ASP A 1 96 ? -9.708 2.357 -6.364 1.00 86.00 96 ASP A O 1
ATOM 727 N N . LYS A 1 97 ? -11.198 4.037 -6.508 1.00 84.62 97 LYS A N 1
ATOM 728 C CA . LYS A 1 97 ? -11.299 4.032 -7.980 1.00 84.62 97 LYS A CA 1
ATOM 729 C C . LYS A 1 97 ? -9.955 4.269 -8.668 1.00 84.62 97 LYS A C 1
ATOM 731 O O . LYS A 1 97 ? -9.703 3.702 -9.724 1.00 84.62 97 LYS A O 1
ATOM 736 N N . SER A 1 98 ? -9.106 5.101 -8.067 1.00 86.69 98 SER A N 1
ATOM 737 C CA . SER A 1 98 ? -7.730 5.304 -8.516 1.00 86.69 98 SER A CA 1
ATOM 738 C C . SER A 1 98 ? -6.795 4.523 -7.603 1.00 86.69 98 SER A C 1
ATOM 740 O O . SER A 1 98 ? -6.660 4.860 -6.422 1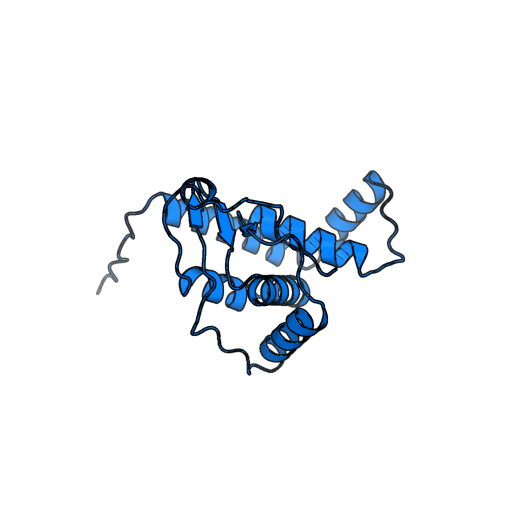.00 86.69 98 SER A O 1
ATOM 742 N N . GLY A 1 99 ? -6.133 3.502 -8.149 1.00 92.06 99 GLY A N 1
ATOM 743 C CA . GLY A 1 99 ? -5.159 2.709 -7.410 1.00 92.06 99 GLY A CA 1
ATOM 744 C C . GLY A 1 99 ? -3.845 3.441 -7.128 1.00 92.06 99 GLY A C 1
ATOM 745 O O . GLY A 1 99 ? -3.709 4.659 -7.305 1.00 92.06 99 GLY A O 1
ATOM 746 N N . ALA A 1 100 ? -2.870 2.677 -6.646 1.00 94.94 100 ALA A N 1
ATOM 747 C CA . ALA A 1 100 ? -1.479 3.098 -6.551 1.00 94.94 100 ALA A CA 1
ATOM 748 C C . ALA A 1 100 ? -0.789 3.021 -7.922 1.00 94.94 100 ALA A C 1
ATOM 750 O O . ALA A 1 100 ? -1.318 2.444 -8.868 1.00 94.94 100 ALA A O 1
ATOM 751 N N . ALA A 1 101 ? 0.408 3.583 -8.041 1.00 96.94 101 ALA A N 1
ATOM 752 C CA . ALA A 1 101 ? 1.211 3.425 -9.244 1.00 96.94 101 ALA A CA 1
ATOM 753 C C . ALA A 1 101 ? 2.655 3.079 -8.904 1.00 96.94 101 ALA A C 1
ATOM 755 O O . ALA A 1 101 ? 3.154 3.381 -7.813 1.00 96.94 101 ALA A O 1
ATOM 756 N N . GLY A 1 102 ? 3.334 2.440 -9.852 1.00 97.50 102 GLY A N 1
ATOM 757 C CA . GLY A 1 102 ? 4.744 2.133 -9.705 1.00 97.50 102 GLY A CA 1
ATOM 758 C C . GLY A 1 102 ? 5.234 1.058 -10.651 1.00 97.50 102 GLY A C 1
ATOM 759 O O . GLY A 1 102 ? 4.857 1.006 -11.818 1.00 97.50 102 GLY A O 1
ATOM 760 N N . PHE A 1 103 ? 6.104 0.207 -10.124 1.00 97.88 103 PHE A N 1
ATOM 761 C CA . PHE A 1 103 ? 6.758 -0.851 -10.880 1.00 97.88 103 PHE A CA 1
ATOM 762 C C . PHE A 1 103 ? 6.494 -2.200 -10.240 1.00 97.88 103 PHE A C 1
ATOM 764 O O . PHE A 1 103 ? 6.515 -2.303 -9.014 1.00 97.88 103 PHE A O 1
ATOM 771 N N . TYR A 1 104 ? 6.318 -3.230 -11.057 1.00 96.00 104 TYR A N 1
ATOM 772 C CA . TYR A 1 104 ? 6.325 -4.619 -10.621 1.00 96.00 104 TYR A CA 1
ATOM 773 C C . TYR A 1 104 ? 7.543 -5.329 -11.215 1.00 96.00 104 TYR A C 1
ATOM 775 O O . TYR A 1 104 ? 7.762 -5.318 -12.426 1.00 96.00 104 TYR A O 1
ATOM 783 N N . HIS A 1 105 ? 8.364 -5.925 -10.355 1.00 94.25 105 HIS A N 1
ATOM 784 C CA . HIS A 1 105 ? 9.551 -6.664 -10.767 1.00 94.25 105 HIS A CA 1
ATOM 785 C C . HIS A 1 105 ? 9.818 -7.813 -9.797 1.00 94.25 105 HIS A C 1
ATOM 787 O O . HIS A 1 105 ? 10.020 -7.569 -8.607 1.00 94.25 105 HIS A O 1
ATOM 793 N N . LYS A 1 106 ? 9.854 -9.052 -10.307 1.00 92.12 106 LYS A N 1
ATOM 794 C CA . LYS A 1 106 ? 10.207 -10.265 -9.542 1.00 92.12 106 LYS A CA 1
ATOM 795 C C . LYS A 1 106 ? 9.411 -10.396 -8.232 1.00 92.12 106 LYS A C 1
ATOM 797 O O . LYS A 1 106 ? 9.995 -10.450 -7.151 1.00 92.12 106 LYS A O 1
ATOM 802 N N . GLY A 1 107 ? 8.081 -10.350 -8.315 1.00 88.88 107 GLY A N 1
ATOM 803 C CA . GLY A 1 107 ? 7.206 -10.464 -7.141 1.00 88.88 107 GLY A CA 1
ATOM 804 C C . GLY A 1 107 ? 7.170 -9.233 -6.226 1.00 88.88 107 GLY A C 1
ATOM 805 O O . GLY A 1 107 ? 6.497 -9.260 -5.202 1.00 88.88 107 GLY A O 1
ATOM 806 N N . THR A 1 108 ? 7.872 -8.146 -6.566 1.00 93.06 108 THR A N 1
ATOM 807 C CA . THR A 1 108 ? 7.929 -6.927 -5.747 1.00 93.06 108 THR A CA 1
ATOM 808 C C . THR A 1 108 ? 7.273 -5.747 -6.456 1.00 93.06 108 THR A C 1
ATOM 810 O O . THR A 1 108 ? 7.662 -5.399 -7.572 1.00 93.06 108 THR A O 1
ATOM 813 N N . ARG A 1 109 ? 6.338 -5.065 -5.783 1.00 96.44 109 ARG A N 1
ATOM 814 C CA . ARG A 1 109 ? 5.774 -3.781 -6.224 1.00 96.44 109 ARG A CA 1
ATOM 815 C C . ARG A 1 109 ? 6.517 -2.623 -5.559 1.00 96.44 109 ARG A C 1
ATOM 817 O O . ARG A 1 109 ? 6.443 -2.442 -4.347 1.00 96.44 109 ARG A O 1
ATOM 824 N N . THR A 1 110 ? 7.226 -1.814 -6.342 1.00 97.81 110 THR A N 1
ATOM 825 C CA . THR A 1 110 ? 7.816 -0.552 -5.866 1.00 97.81 110 THR A CA 1
ATOM 826 C C . THR A 1 110 ? 6.843 0.587 -6.137 1.00 97.81 110 THR A C 1
ATOM 828 O O . THR A 1 110 ? 6.649 0.969 -7.288 1.00 97.81 110 THR A O 1
ATOM 831 N N . ILE A 1 111 ? 6.248 1.128 -5.075 1.00 97.88 111 ILE A N 1
ATOM 832 C CA . ILE A 1 111 ? 5.224 2.173 -5.133 1.00 97.88 111 ILE A CA 1
ATOM 833 C C . ILE A 1 111 ? 5.869 3.547 -5.361 1.00 97.88 111 ILE A C 1
ATOM 835 O O . ILE A 1 111 ? 6.646 4.030 -4.529 1.00 97.88 111 ILE A O 1
ATOM 839 N N . THR A 1 112 ? 5.543 4.198 -6.476 1.00 96.88 112 THR A N 1
ATOM 840 C CA . THR A 1 112 ? 5.981 5.568 -6.797 1.00 96.88 112 THR A CA 1
ATOM 841 C C . THR A 1 112 ? 4.918 6.604 -6.454 1.00 96.88 112 THR A C 1
ATOM 843 O O . THR A 1 112 ? 5.263 7.688 -5.984 1.00 96.88 112 THR A O 1
ATOM 846 N N . ASP A 1 113 ? 3.643 6.241 -6.594 1.00 95.31 113 ASP A N 1
ATOM 847 C CA . ASP A 1 113 ? 2.488 7.028 -6.166 1.00 95.31 113 ASP A CA 1
ATOM 848 C C . ASP A 1 113 ? 1.493 6.152 -5.389 1.00 95.31 113 ASP A C 1
ATOM 850 O O . ASP A 1 113 ? 1.343 4.960 -5.645 1.00 95.31 113 ASP A O 1
ATOM 854 N N . GLY A 1 114 ? 0.813 6.748 -4.412 1.00 95.88 114 GLY A N 1
ATOM 855 C CA . GLY A 1 114 ? -0.133 6.060 -3.535 1.00 95.88 114 GLY A CA 1
ATOM 856 C C . GLY A 1 114 ? 0.461 5.583 -2.210 1.00 95.88 114 GLY A C 1
ATOM 857 O O . GLY A 1 114 ? -0.233 4.903 -1.461 1.00 95.88 114 GLY A O 1
ATOM 858 N N . ASN A 1 115 ? 1.695 5.973 -1.863 1.00 96.81 115 ASN A N 1
ATOM 859 C CA . ASN A 1 115 ? 2.357 5.563 -0.614 1.00 96.81 115 ASN A CA 1
ATOM 860 C C . ASN A 1 115 ? 1.522 5.859 0.646 1.00 96.81 115 ASN A C 1
ATOM 862 O O . ASN A 1 115 ? 1.338 4.972 1.472 1.00 96.81 115 ASN A O 1
ATOM 866 N N . HIS A 1 116 ? 0.955 7.066 0.769 1.00 96.81 116 HIS A N 1
ATOM 867 C CA . HIS A 1 116 ? 0.089 7.428 1.901 1.00 96.81 116 HIS A CA 1
ATOM 868 C C . HIS A 1 116 ? -1.193 6.584 1.953 1.00 96.81 116 HIS A C 1
ATOM 870 O O . HIS A 1 116 ? -1.589 6.138 3.024 1.00 96.81 116 HIS A O 1
ATOM 876 N N . ARG A 1 117 ? -1.818 6.335 0.792 1.00 96.88 117 ARG A N 1
ATOM 877 C CA . ARG A 1 117 ? -3.056 5.549 0.672 1.00 96.88 117 ARG A CA 1
ATOM 878 C C . ARG A 1 117 ? -2.821 4.088 1.048 1.00 96.88 117 ARG A C 1
ATOM 880 O O . ARG A 1 117 ? -3.583 3.537 1.830 1.00 96.88 117 ARG A O 1
ATOM 887 N N . ILE A 1 118 ? -1.739 3.481 0.557 1.00 97.00 118 ILE A N 1
ATOM 888 C CA . ILE A 1 118 ? -1.370 2.110 0.932 1.00 97.00 118 ILE A CA 1
ATOM 889 C C . ILE A 1 118 ? -0.985 2.038 2.412 1.00 97.00 118 ILE A C 1
ATOM 891 O O . ILE A 1 118 ? -1.395 1.103 3.089 1.00 97.00 118 ILE A O 1
ATOM 895 N N . ASN A 1 119 ? -0.253 3.021 2.944 1.00 96.75 119 ASN A N 1
ATOM 896 C CA . ASN A 1 119 ? 0.075 3.052 4.370 1.00 96.75 119 ASN A CA 1
ATOM 897 C C . ASN A 1 119 ? -1.202 3.102 5.235 1.00 96.75 119 ASN A C 1
ATOM 899 O O . ASN A 1 119 ? -1.372 2.271 6.126 1.00 96.75 119 ASN A O 1
ATOM 903 N N . ALA A 1 120 ? -2.147 3.986 4.900 1.00 96.75 120 ALA A N 1
ATOM 904 C CA . ALA A 1 120 ? -3.451 4.057 5.555 1.00 96.75 120 ALA A CA 1
ATOM 905 C C . ALA A 1 120 ? -4.259 2.753 5.419 1.00 96.75 120 ALA A C 1
ATOM 907 O O . ALA A 1 120 ? -4.874 2.310 6.387 1.00 96.75 120 ALA A O 1
ATOM 908 N N . ALA A 1 121 ? -4.212 2.098 4.255 1.00 97.12 121 ALA A N 1
ATOM 909 C CA . ALA A 1 121 ? -4.875 0.816 4.029 1.00 97.12 121 ALA A CA 1
ATOM 910 C C . ALA A 1 121 ? -4.266 -0.315 4.873 1.00 97.12 121 ALA A C 1
ATOM 912 O O . ALA A 1 121 ? -5.003 -1.128 5.426 1.00 97.12 121 ALA A O 1
ATOM 913 N N . ILE A 1 122 ? -2.939 -0.345 5.037 1.00 95.06 122 ILE A N 1
ATOM 914 C CA . ILE A 1 122 ? -2.268 -1.282 5.950 1.00 95.06 122 ILE A CA 1
ATOM 915 C C . ILE A 1 122 ? -2.660 -0.983 7.398 1.00 95.06 122 ILE A C 1
ATOM 917 O O . ILE A 1 122 ? -2.983 -1.904 8.142 1.00 95.06 122 ILE A O 1
ATOM 921 N N . LYS A 1 123 ? -2.708 0.294 7.792 1.00 94.00 123 LYS A N 1
ATOM 922 C CA . LYS A 1 123 ? -3.190 0.705 9.118 1.00 94.00 123 LYS A CA 1
ATOM 923 C C . LYS A 1 123 ? -4.634 0.241 9.370 1.00 94.00 123 LYS A C 1
ATOM 925 O O . LYS A 1 123 ? -4.925 -0.248 10.456 1.00 94.00 123 LYS A O 1
ATOM 930 N N . TYR A 1 124 ? -5.511 0.337 8.369 1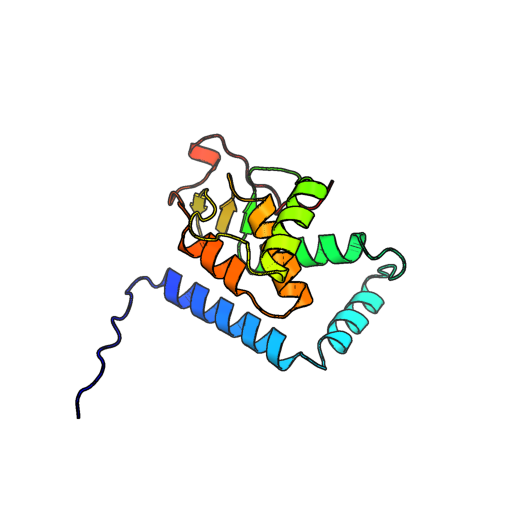.00 92.31 124 TYR A N 1
ATOM 931 C CA . TYR A 1 124 ? -6.887 -0.175 8.410 1.00 92.31 124 TYR A CA 1
ATOM 932 C C . TYR A 1 124 ? -6.956 -1.698 8.516 1.00 92.31 124 TYR A C 1
ATOM 934 O O . TYR A 1 124 ? -7.701 -2.226 9.339 1.00 92.31 124 TYR A O 1
ATOM 942 N N . TYR A 1 125 ? -6.149 -2.415 7.739 1.00 92.19 125 TYR A N 1
ATOM 943 C CA . TYR A 1 125 ? -6.057 -3.867 7.833 1.00 92.19 125 TYR A CA 1
ATOM 944 C C . TYR A 1 125 ? -5.591 -4.320 9.220 1.00 92.19 125 TYR A C 1
ATOM 946 O O . TYR A 1 125 ? -6.209 -5.194 9.814 1.00 92.19 125 TYR A O 1
ATOM 954 N N . LEU A 1 126 ? -4.560 -3.686 9.781 1.00 85.75 126 LEU A N 1
ATOM 955 C CA . LEU A 1 126 ? -4.060 -4.020 11.117 1.00 85.75 126 LEU A CA 1
ATOM 956 C C . LEU A 1 126 ? -5.097 -3.761 12.221 1.00 85.75 126 LEU A C 1
ATOM 958 O O . LEU A 1 126 ? -5.089 -4.465 13.226 1.00 85.75 126 LEU A O 1
ATOM 962 N N . SER A 1 127 ? -5.991 -2.780 12.049 1.00 85.44 127 SER A N 1
ATOM 963 C CA . SER A 1 127 ? -7.026 -2.472 13.043 1.00 85.44 127 SER A CA 1
ATOM 964 C C . SER A 1 127 ? -8.323 -3.267 12.878 1.00 85.44 127 SER A C 1
ATOM 966 O O . SER A 1 127 ? -9.080 -3.379 13.840 1.00 85.44 127 SER A O 1
ATOM 968 N N . THR A 1 128 ? -8.600 -3.818 11.692 1.00 83.94 128 THR A N 1
ATOM 969 C CA . THR A 1 128 ? -9.898 -4.450 11.378 1.00 83.94 128 THR A CA 1
ATOM 970 C C . THR A 1 128 ? -9.805 -5.886 10.862 1.00 83.94 128 THR A C 1
ATOM 972 O O . THR A 1 128 ? -10.819 -6.575 10.800 1.00 83.94 128 THR A O 1
ATOM 975 N N . GLY A 1 129 ? -8.623 -6.334 10.438 1.00 81.81 129 GLY A N 1
ATOM 976 C CA . GLY A 1 129 ? -8.427 -7.577 9.689 1.00 81.81 129 GLY A CA 1
ATOM 977 C C . GLY A 1 129 ? -8.926 -7.530 8.239 1.00 81.81 129 GLY A C 1
ATOM 978 O O . GLY A 1 129 ? -8.840 -8.535 7.539 1.00 81.81 129 GLY A O 1
ATOM 979 N N . ASN A 1 130 ? -9.443 -6.390 7.764 1.00 81.44 130 ASN A N 1
ATOM 980 C CA . ASN A 1 130 ? -10.013 -6.253 6.426 1.00 81.44 130 ASN A CA 1
ATOM 981 C C . ASN A 1 130 ? -9.021 -5.587 5.459 1.00 81.44 130 ASN A C 1
ATOM 983 O O . ASN A 1 130 ? -8.697 -4.406 5.577 1.00 81.44 130 ASN A O 1
ATOM 987 N N . ASP A 1 131 ? -8.554 -6.348 4.472 1.00 90.56 131 ASP A N 1
ATOM 988 C CA . ASP A 1 131 ? -7.572 -5.895 3.482 1.00 90.56 131 ASP A CA 1
ATOM 989 C C . ASP A 1 131 ? -8.173 -5.232 2.233 1.00 90.56 131 ASP A C 1
ATOM 991 O O . ASP A 1 131 ? -7.417 -4.890 1.322 1.00 90.56 131 ASP A O 1
ATOM 995 N N . LYS A 1 132 ? -9.499 -5.038 2.166 1.00 94.00 132 LYS A N 1
ATOM 996 C CA . LYS A 1 132 ? -10.204 -4.551 0.967 1.00 94.00 132 LYS A CA 1
ATOM 997 C C . LYS A 1 132 ? -9.485 -3.380 0.302 1.00 94.00 132 LYS A C 1
ATOM 999 O O . LYS A 1 132 ? -9.261 -3.411 -0.900 1.00 94.00 132 LYS A O 1
ATOM 1004 N N . PHE A 1 133 ? -9.093 -2.365 1.070 1.00 96.38 133 PHE A N 1
ATOM 1005 C CA . PHE A 1 133 ? -8.447 -1.174 0.515 1.00 96.38 133 PHE A CA 1
ATOM 1006 C C . PHE A 1 133 ? -7.030 -1.435 -0.004 1.00 96.38 133 PHE A C 1
ATOM 1008 O O . PHE A 1 133 ? -6.631 -0.812 -0.983 1.00 96.38 133 PHE A O 1
ATOM 1015 N N . ILE A 1 134 ? -6.282 -2.365 0.599 1.00 95.44 134 ILE A N 1
ATOM 1016 C CA . ILE A 1 134 ? -4.979 -2.792 0.073 1.00 95.44 134 ILE A CA 1
ATOM 1017 C C . ILE A 1 134 ? -5.201 -3.468 -1.279 1.00 95.44 134 ILE A C 1
ATOM 1019 O O . ILE A 1 134 ? -4.607 -3.059 -2.274 1.00 95.44 134 ILE A O 1
ATOM 1023 N N . SER A 1 135 ? -6.100 -4.454 -1.314 1.00 94.38 135 SER A N 1
ATOM 1024 C CA . SER A 1 135 ? -6.437 -5.211 -2.518 1.00 94.38 135 SER A CA 1
ATOM 1025 C C . SER A 1 135 ? -6.928 -4.282 -3.636 1.00 94.38 135 SER A C 1
ATOM 1027 O O . SER A 1 135 ? -6.367 -4.296 -4.729 1.00 94.38 135 SER A O 1
ATOM 1029 N N . SER A 1 136 ? -7.882 -3.387 -3.358 1.00 94.50 136 SER A N 1
ATOM 1030 C CA . SER A 1 136 ? -8.380 -2.416 -4.340 1.00 94.50 136 SER A CA 1
ATOM 1031 C C . SER A 1 136 ? -7.286 -1.481 -4.859 1.00 94.50 136 SER A C 1
ATOM 1033 O O . SER A 1 136 ? -7.192 -1.258 -6.062 1.00 94.50 136 SER A O 1
ATOM 1035 N N . LEU A 1 137 ? -6.433 -0.931 -3.984 1.00 96.75 137 LEU A N 1
ATOM 1036 C CA . LEU A 1 137 ? -5.378 0.001 -4.401 1.00 96.75 137 LEU A CA 1
ATOM 1037 C C . LEU A 1 137 ? -4.312 -0.664 -5.277 1.00 96.75 137 LEU A C 1
ATOM 1039 O O . LEU A 1 137 ? -3.753 -0.001 -6.151 1.00 96.75 137 LEU A O 1
ATOM 1043 N N . LEU A 1 138 ? -4.013 -1.941 -5.038 1.00 94.88 138 LEU A N 1
ATOM 1044 C CA . LEU A 1 138 ? -3.068 -2.701 -5.853 1.00 94.88 138 LEU A CA 1
ATOM 1045 C C . LEU A 1 138 ? -3.702 -3.194 -7.161 1.00 94.88 138 LEU A C 1
ATOM 1047 O O . LEU A 1 138 ? -3.044 -3.147 -8.194 1.00 94.88 138 LEU A O 1
ATOM 1051 N N . ASN A 1 139 ? -4.968 -3.611 -7.146 1.00 93.25 139 ASN A N 1
ATOM 1052 C CA . ASN A 1 139 ? -5.642 -4.148 -8.332 1.00 93.25 139 ASN A CA 1
ATOM 1053 C C . ASN A 1 139 ? -6.077 -3.047 -9.308 1.00 93.25 139 ASN A C 1
ATOM 1055 O O . ASN A 1 139 ? -5.957 -3.215 -10.515 1.00 93.25 139 ASN A O 1
ATOM 1059 N N . ASN A 1 140 ? -6.503 -1.891 -8.794 1.00 93.94 140 ASN A N 1
ATOM 1060 C CA . ASN A 1 140 ? -6.839 -0.719 -9.612 1.00 93.94 140 ASN A CA 1
ATOM 1061 C C . ASN A 1 140 ? -5.598 0.124 -9.957 1.00 93.94 140 ASN A C 1
ATOM 1063 O O . ASN A 1 140 ? -5.719 1.242 -10.464 1.00 93.94 140 ASN A O 1
ATOM 1067 N N . GLY A 1 141 ? -4.407 -0.348 -9.579 1.00 91.94 141 GLY A N 1
AT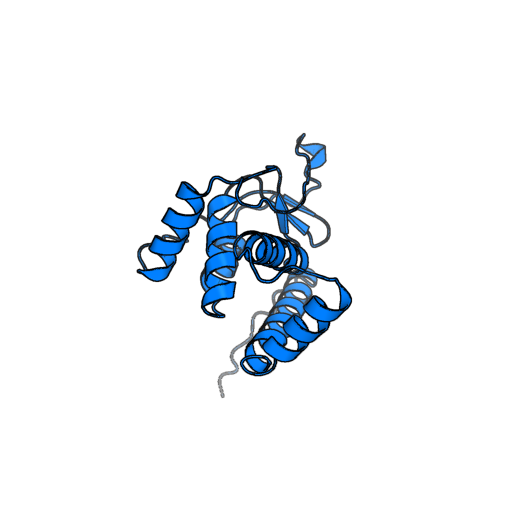OM 1068 C CA . GLY A 1 141 ? -3.162 0.387 -9.722 1.00 91.94 141 GLY A CA 1
ATOM 1069 C C . GLY A 1 141 ? -2.501 0.210 -11.084 1.00 91.94 141 GLY A C 1
ATOM 1070 O O . GLY A 1 141 ? -2.699 -0.789 -11.769 1.00 91.94 141 GLY A O 1
ATOM 1071 N N . ASN A 1 142 ? -1.669 1.178 -11.467 1.00 95.56 142 ASN A N 1
ATOM 1072 C CA . ASN A 1 142 ? -0.896 1.121 -12.705 1.00 95.56 142 ASN A CA 1
ATOM 1073 C C . ASN A 1 142 ? 0.561 0.740 -12.411 1.00 95.56 142 ASN A C 1
ATOM 1075 O O . ASN A 1 142 ? 1.329 1.548 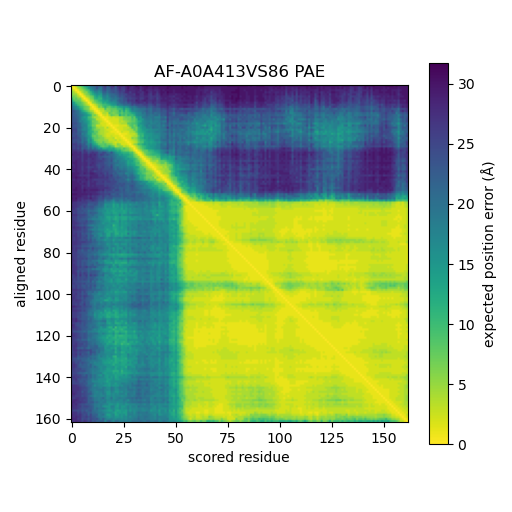-11.879 1.00 95.56 142 ASN A O 1
ATOM 1079 N N . PHE A 1 143 ? 0.940 -0.490 -12.761 1.00 96.38 143 PHE A N 1
ATOM 1080 C CA . PHE A 1 143 ? 2.275 -1.027 -12.509 1.00 96.38 143 PHE A CA 1
ATOM 1081 C C . PHE A 1 143 ? 3.000 -1.367 -13.805 1.00 96.38 143 PHE A C 1
ATOM 1083 O O . PHE A 1 143 ? 2.613 -2.271 -14.539 1.00 96.38 143 PHE A O 1
ATOM 1090 N N . ILE A 1 144 ? 4.113 -0.680 -14.049 1.00 96.88 144 ILE A N 1
ATOM 1091 C CA . ILE A 1 144 ? 5.005 -0.985 -15.166 1.00 96.88 144 ILE A CA 1
ATOM 1092 C C . ILE A 1 144 ? 5.802 -2.249 -14.819 1.00 96.88 144 ILE A C 1
ATOM 1094 O O . ILE A 1 144 ? 6.493 -2.292 -13.797 1.00 96.88 144 ILE A O 1
ATOM 1098 N N . ILE A 1 145 ? 5.739 -3.272 -15.675 1.00 96.94 145 ILE A N 1
ATOM 1099 C CA . ILE A 1 145 ? 6.488 -4.526 -15.501 1.00 96.94 145 ILE A CA 1
ATOM 1100 C C . ILE A 1 145 ? 7.943 -4.305 -15.932 1.00 96.94 145 ILE A C 1
ATOM 1102 O O . ILE A 1 145 ? 8.327 -4.567 -17.071 1.00 96.94 145 ILE A O 1
ATOM 1106 N N . ASN A 1 146 ? 8.755 -3.740 -15.040 1.00 96.19 146 ASN A N 1
ATOM 1107 C CA . ASN A 1 146 ? 10.174 -3.484 -15.281 1.00 96.19 146 ASN A CA 1
ATOM 1108 C C . ASN A 1 146 ? 10.911 -3.207 -13.964 1.00 96.19 146 ASN A C 1
ATOM 1110 O O . ASN A 1 146 ? 10.301 -2.892 -12.943 1.00 96.19 146 ASN A O 1
ATOM 1114 N N . ASN A 1 147 ? 12.241 -3.275 -13.985 1.00 94.81 147 ASN A N 1
ATOM 1115 C CA . ASN A 1 147 ? 13.044 -2.856 -12.846 1.00 94.81 147 ASN A CA 1
ATOM 1116 C C . ASN A 1 147 ? 12.984 -1.316 -12.700 1.00 94.81 147 ASN A C 1
ATOM 1118 O O . ASN A 1 147 ? 13.366 -0.617 -13.643 1.00 94.81 147 ASN A O 1
ATOM 1122 N N . PRO A 1 148 ? 12.564 -0.768 -11.540 1.00 94.56 148 PRO A N 1
ATOM 1123 C CA . PRO A 1 148 ? 12.460 0.680 -11.320 1.00 94.56 148 PRO A CA 1
ATOM 1124 C C . PRO A 1 148 ? 13.768 1.444 -11.582 1.00 94.56 148 PRO A C 1
ATOM 1126 O O . PRO A 1 148 ? 13.726 2.609 -11.985 1.00 94.56 148 PRO A O 1
ATOM 1129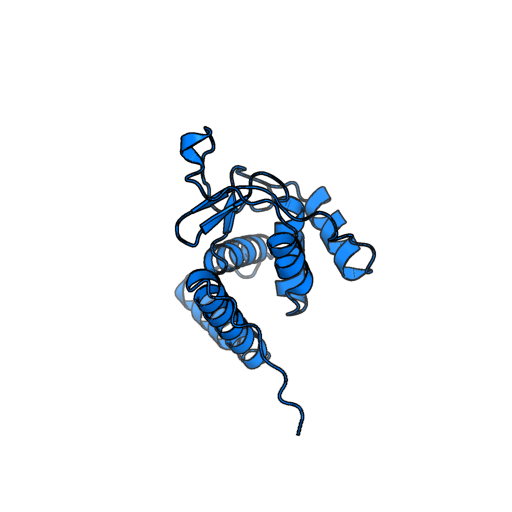 N N . ILE A 1 149 ? 14.930 0.798 -11.412 1.00 95.19 149 ILE A N 1
ATOM 1130 C CA . ILE A 1 149 ? 16.232 1.441 -11.635 1.00 95.19 149 ILE A CA 1
ATOM 1131 C C . ILE A 1 149 ? 16.433 1.877 -13.093 1.00 95.19 149 ILE A C 1
ATOM 1133 O O . ILE A 1 149 ? 17.079 2.893 -13.338 1.00 95.19 149 ILE A O 1
ATOM 1137 N N . ASN A 1 150 ? 15.807 1.177 -14.047 1.00 95.62 150 ASN A N 1
ATOM 1138 C CA . ASN A 1 150 ? 15.871 1.501 -15.476 1.00 95.62 150 ASN A CA 1
ATOM 1139 C C . ASN A 1 150 ? 15.169 2.830 -15.810 1.00 95.62 150 ASN A C 1
ATOM 1141 O O . ASN A 1 150 ? 15.362 3.375 -16.890 1.00 95.62 150 ASN A O 1
ATOM 1145 N N . TYR A 1 151 ? 14.376 3.355 -14.872 1.00 94.06 151 TYR A N 1
ATOM 1146 C CA . TYR A 1 151 ? 13.636 4.613 -14.977 1.00 94.06 151 TYR A CA 1
ATOM 1147 C C . TYR A 1 151 ? 14.130 5.652 -13.957 1.00 94.06 151 TYR A C 1
ATOM 1149 O O . TYR A 1 151 ? 13.457 6.647 -13.707 1.00 94.06 151 TYR A O 1
ATOM 1157 N N . GLY A 1 152 ? 15.288 5.416 -13.328 1.00 94.19 152 GLY A N 1
ATOM 1158 C CA . GLY A 1 152 ? 15.877 6.330 -12.345 1.00 94.19 152 GLY A CA 1
ATOM 1159 C C . GLY A 1 152 ? 15.251 6.268 -10.947 1.00 94.19 152 GLY A C 1
ATOM 1160 O O . GLY A 1 152 ? 15.602 7.076 -10.086 1.00 94.19 152 GLY A O 1
ATOM 1161 N N . TYR A 1 153 ? 14.363 5.307 -10.676 1.00 94.75 153 TYR A N 1
ATOM 1162 C CA . TYR A 1 153 ? 13.761 5.143 -9.355 1.00 94.75 153 TYR A CA 1
ATOM 1163 C C . TYR A 1 153 ? 14.602 4.227 -8.463 1.00 94.75 153 TYR A C 1
ATOM 1165 O O . TYR A 1 153 ? 15.002 3.125 -8.841 1.00 94.75 153 TYR A O 1
ATOM 1173 N N . LYS A 1 154 ? 14.825 4.667 -7.222 1.00 93.62 154 LYS A N 1
ATOM 1174 C CA . LYS A 1 154 ? 15.374 3.829 -6.147 1.00 93.62 154 LYS A CA 1
ATOM 1175 C C . LYS A 1 154 ? 14.241 3.067 -5.458 1.00 93.62 154 LYS A C 1
ATOM 1177 O O . LYS A 1 154 ? 13.112 3.541 -5.430 1.00 93.62 154 LYS A O 1
ATOM 1182 N N . SER A 1 155 ? 14.548 1.906 -4.880 1.00 93.25 155 SER A N 1
ATOM 1183 C CA . SER A 1 155 ? 13.572 1.081 -4.156 1.00 93.25 155 SER A CA 1
ATOM 1184 C C . SER A 1 155 ? 13.971 0.923 -2.685 1.00 93.25 155 SER A C 1
ATOM 1186 O O . SER A 1 155 ? 14.861 0.144 -2.331 1.00 93.25 155 SER A O 1
ATOM 1188 N N . TYR A 1 156 ? 13.305 1.669 -1.810 1.00 93.94 156 TYR A N 1
ATOM 1189 C CA . TYR A 1 156 ? 13.486 1.662 -0.360 1.00 93.94 156 TYR A CA 1
ATOM 1190 C C . TYR A 1 156 ? 12.522 0.687 0.329 1.00 93.94 156 TYR A C 1
ATOM 1192 O O . TYR A 1 156 ? 11.610 0.136 -0.292 1.00 93.94 156 TYR A O 1
ATOM 1200 N N . LYS A 1 157 ? 12.716 0.483 1.639 1.00 93.38 157 LYS A N 1
ATOM 1201 C CA . LYS A 1 157 ? 11.683 -0.127 2.490 1.00 93.38 157 LYS A CA 1
ATOM 1202 C C . LYS A 1 157 ? 10.401 0.705 2.396 1.00 93.38 157 LYS A C 1
ATOM 1204 O O . LYS A 1 157 ? 10.478 1.917 2.199 1.00 93.38 157 LYS A O 1
ATOM 1209 N N . PHE A 1 158 ? 9.246 0.056 2.528 1.00 93.81 158 PHE A N 1
ATOM 1210 C CA . PHE A 1 158 ? 7.972 0.766 2.496 1.00 93.81 158 PHE A CA 1
ATOM 1211 C C . PHE A 1 158 ? 7.937 1.862 3.583 1.00 93.81 158 PHE A C 1
ATOM 1213 O O . PHE A 1 158 ? 8.383 1.609 4.708 1.00 93.81 158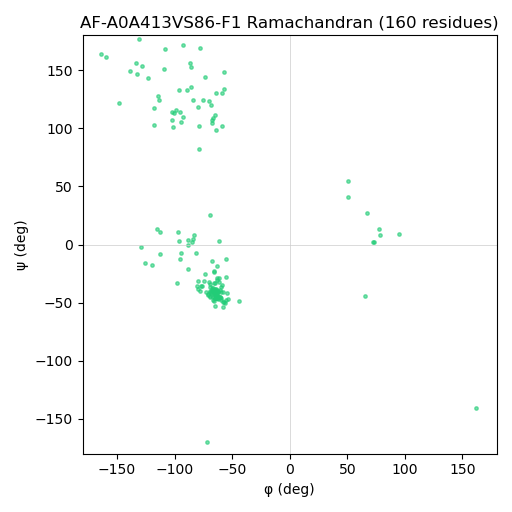 PHE A O 1
ATOM 1220 N N . PRO A 1 159 ? 7.498 3.090 3.255 1.00 90.75 159 PRO A N 1
ATOM 1221 C CA . PRO A 1 159 ? 7.677 4.242 4.113 1.00 90.75 159 PRO A CA 1
ATOM 1222 C C . PRO A 1 159 ? 6.739 4.177 5.308 1.00 90.75 159 PRO A C 1
ATOM 1224 O O . PRO A 1 159 ? 5.579 3.773 5.209 1.00 90.75 159 PRO A O 1
ATOM 1227 N N . VAL A 1 160 ? 7.263 4.652 6.430 1.00 87.25 160 VAL A N 1
ATOM 1228 C CA . VAL A 1 160 ? 6.513 4.906 7.658 1.00 87.25 160 VAL A CA 1
ATOM 1229 C C . VAL A 1 160 ? 6.374 6.400 7.886 1.00 87.25 160 VAL A C 1
ATOM 1231 O O . VAL A 1 160 ? 7.029 7.203 7.211 1.00 87.25 160 VAL A O 1
ATOM 1234 N N . ILE A 1 161 ? 5.502 6.745 8.828 1.00 84.25 161 ILE A N 1
ATOM 1235 C CA . ILE A 1 161 ? 5.278 8.118 9.259 1.00 84.25 161 ILE A CA 1
ATOM 1236 C C . ILE A 1 161 ? 6.600 8.700 9.780 1.00 84.25 161 ILE A C 1
ATOM 1238 O O . ILE A 1 161 ? 7.295 8.047 10.566 1.00 84.25 161 ILE A O 1
ATOM 1242 N N . ARG A 1 162 ? 6.953 9.893 9.296 1.00 73.44 162 ARG A N 1
ATOM 1243 C CA . ARG A 1 162 ? 8.110 10.687 9.727 1.00 73.44 162 ARG A CA 1
ATOM 1244 C C . ARG A 1 162 ? 7.691 12.104 10.070 1.00 73.44 162 ARG A C 1
ATOM 1246 O O . ARG A 1 162 ? 6.738 12.589 9.421 1.00 73.44 162 ARG A O 1
#

Nearest PDB structures (foldseek):
  8faz-assembly1_D  TM=3.517E-01  e=2.796E+00  Homo sapiens
  4jau-assembly1_A-2  TM=2.016E-01  e=1.826E+00  Thermotoga maritima MSB8

Mean predicted aligned error: 12.3 Å

Secondary structure (DSSP, 8-state):
-----------HHHHHHHHHHHHHHHHHHHTTTTHHHHHHHHHHHTT--TT-SHHHHHHHHHHHHHHTTEEESSS-B-HHHHHHHHHHHHTT----SS--EEEEETTEEEEEE-HHHHHHHHHHHHHHS--HHHHHHHHTSEEEES-GGGGT---EEPP-B-

Sequence (162 aa):
MGGVVAELDDNPETSFLDGMWNGAKMSLMTSGLSAIGTAAQYSLDNKINVLTGVSDQNQQIQQTAMQLGLRSAQQGVKQEIVDMYYEQMRNGTFSDKSGAAGFYHKGTRTITDGNHRINAAIKYYLSTGNDKFISSLLNNGNFIINNPINYGYKSYKFPVIR

Solvent-accessible surface area (backbone atoms only — not comparable to full-atom values): 9019 Å² total; per-residue (Å²): 138,84,81,81,79,75,82,76,74,89,45,75,67,58,57,50,51,49,52,52,49,53,50,52,49,52,55,52,62,74,23,75,84,50,49,63,54,57,54,50,53,52,35,66,77,65,74,59,74,88,85,64,68,59,65,57,50,44,48,50,46,38,52,51,31,50,76,69,26,36,26,9,56,44,83,54,34,54,54,73,59,20,52,52,46,32,51,26,55,74,74,67,69,54,75,52,82,66,29,27,29,35,22,34,42,96,82,30,37,34,31,68,40,45,62,42,55,48,47,15,22,45,55,44,19,76,76,68,76,51,49,62,58,42,54,38,23,61,71,49,28,54,61,46,82,41,63,47,61,84,75,75,42,60,79,42,66,42,48,39,71,103

InterPro domains:
  IPR039380 Toxin-ParB-like [cd16392] (63-138)

Radius of gyration: 17.1 Å; Cα contacts (8 Å, |Δi|>4): 207; chains: 1; bounding box: 42×43×43 Å